Protein AF-A0A132C0J2-F1 (afdb_monomer)

Foldseek 3Di:
DVVVVVCCVVPVDDDPVDPPPDDPDAAAADALCVLVVDDDPVQQAWDFDDQVRCCVQVVDSAFKFWDQDPPTGGQKGHNQAFWIWTQGSRHIHIWGDPGGQLQWDWTDTPQWIKGWHADDPQRQQIKIWTWGPDPDTDIDIGTTGMHGHD

Structure (mmCIF, N/CA/C/O backbone):
data_AF-A0A132C0J2-F1
#
_entry.id   AF-A0A132C0J2-F1
#
loop_
_atom_site.group_PDB
_atom_site.id
_atom_site.type_symbol
_atom_site.label_atom_id
_atom_site.label_alt_id
_atom_site.label_comp_id
_atom_site.label_asym_id
_atom_site.label_entity_id
_atom_site.label_seq_id
_atom_site.pdbx_PDB_ins_code
_atom_site.Cartn_x
_atom_site.Cartn_y
_atom_site.Cartn_z
_atom_site.occupancy
_atom_site.B_iso_or_equiv
_atom_site.auth_seq_id
_atom_site.auth_comp_id
_atom_site.auth_asym_id
_atom_site.auth_atom_id
_atom_site.pdbx_PDB_model_num
ATOM 1 N N . MET A 1 1 ? 5.023 -4.773 43.716 1.00 60.34 1 MET A N 1
ATOM 2 C CA . MET A 1 1 ? 4.990 -5.467 42.410 1.00 60.34 1 MET A CA 1
ATOM 3 C C . MET A 1 1 ? 4.565 -6.935 42.493 1.00 60.34 1 MET A C 1
ATOM 5 O O . MET A 1 1 ? 4.217 -7.468 41.458 1.00 60.34 1 MET A O 1
ATOM 9 N N . ARG A 1 2 ? 4.527 -7.576 43.678 1.00 73.56 2 ARG A N 1
ATOM 10 C CA . ARG A 1 2 ? 4.137 -8.995 43.835 1.00 73.56 2 ARG A CA 1
ATOM 11 C C . ARG A 1 2 ? 2.794 -9.341 43.169 1.00 73.56 2 ARG A C 1
ATOM 13 O O . ARG A 1 2 ? 2.769 -10.175 42.287 1.00 73.56 2 ARG A O 1
ATOM 20 N N . PHE A 1 3 ? 1.741 -8.591 43.489 1.00 82.38 3 PHE A N 1
ATOM 21 C CA . PHE A 1 3 ? 0.396 -8.807 42.939 1.00 82.38 3 PHE A CA 1
ATOM 22 C C . PHE A 1 3 ? 0.289 -8.682 41.415 1.00 82.38 3 PHE A C 1
ATOM 24 O O . PHE A 1 3 ? -0.590 -9.282 40.821 1.00 82.38 3 PHE A O 1
ATOM 31 N N . LEU A 1 4 ? 1.164 -7.893 40.788 1.00 80.19 4 LEU A N 1
ATOM 32 C CA . LEU A 1 4 ? 1.130 -7.671 39.342 1.00 80.19 4 LEU A CA 1
ATOM 33 C C . LEU A 1 4 ? 1.864 -8.790 38.590 1.00 80.19 4 LEU A C 1
ATOM 35 O O . LEU A 1 4 ? 1.498 -9.119 37.474 1.00 80.19 4 LEU A O 1
ATOM 39 N N . ILE A 1 5 ? 2.879 -9.390 39.220 1.00 83.19 5 ILE A N 1
ATOM 40 C CA . ILE A 1 5 ? 3.559 -10.578 38.692 1.00 83.19 5 ILE A CA 1
ATOM 41 C C . ILE A 1 5 ? 2.642 -11.798 38.823 1.00 83.19 5 ILE A C 1
ATOM 43 O O . ILE A 1 5 ? 2.477 -12.518 37.847 1.00 83.19 5 ILE A O 1
ATOM 47 N N . ASP A 1 6 ? 1.986 -11.966 39.977 1.00 87.94 6 ASP A N 1
ATOM 48 C CA . ASP A 1 6 ? 1.043 -13.071 40.200 1.00 87.94 6 ASP A CA 1
ATOM 49 C C . ASP A 1 6 ? -0.142 -13.020 39.204 1.00 87.94 6 ASP A C 1
ATOM 51 O O . ASP A 1 6 ? -0.620 -14.058 38.757 1.00 87.94 6 ASP A O 1
ATOM 55 N N . ASP A 1 7 ? -0.600 -11.822 38.818 1.00 81.31 7 ASP A N 1
ATOM 56 C CA . ASP A 1 7 ? -1.671 -11.646 37.825 1.00 81.31 7 ASP A CA 1
ATOM 57 C C . ASP A 1 7 ? -1.215 -11.942 36.385 1.00 81.31 7 ASP A C 1
ATOM 59 O O . ASP A 1 7 ? -1.963 -12.541 35.621 1.00 81.31 7 ASP A O 1
ATOM 63 N N . ILE A 1 8 ? 0.026 -11.602 36.016 1.00 79.69 8 ILE A N 1
ATOM 64 C CA . ILE A 1 8 ? 0.593 -11.953 34.701 1.00 79.69 8 ILE A CA 1
ATOM 65 C C . ILE A 1 8 ? 0.829 -13.464 34.591 1.00 79.69 8 ILE A C 1
ATOM 67 O O . ILE A 1 8 ? 0.553 -14.045 33.548 1.00 79.69 8 ILE A O 1
ATOM 71 N N . GLU A 1 9 ? 1.302 -14.119 35.652 1.00 84.19 9 GLU A N 1
ATOM 72 C CA . GLU A 1 9 ? 1.467 -15.579 35.662 1.00 84.19 9 GLU A CA 1
ATOM 73 C C . GLU A 1 9 ? 0.118 -16.311 35.595 1.00 84.19 9 GLU A C 1
ATOM 75 O O . GLU A 1 9 ? 0.024 -17.376 34.989 1.00 84.19 9 GLU A O 1
ATOM 80 N N . ALA A 1 10 ? -0.932 -15.748 36.201 1.00 82.94 10 ALA A N 1
ATOM 81 C CA . ALA A 1 10 ? -2.263 -16.350 36.202 1.00 82.94 10 ALA A CA 1
ATOM 82 C C . ALA A 1 10 ? -3.075 -16.054 34.929 1.00 82.94 10 ALA A C 1
ATOM 84 O O . ALA A 1 10 ? -3.817 -16.919 34.470 1.00 82.94 10 ALA A O 1
ATOM 85 N N . ASN A 1 11 ? -2.966 -14.836 34.388 1.00 79.56 11 ASN A N 1
ATOM 86 C CA . ASN A 1 11 ? -3.874 -14.297 33.368 1.00 79.56 11 ASN A CA 1
ATOM 87 C C . ASN A 1 11 ? -3.157 -13.609 32.189 1.00 79.56 11 ASN A C 1
ATOM 89 O O . ASN A 1 11 ? -3.816 -13.144 31.263 1.00 79.56 11 ASN A O 1
ATOM 93 N N . GLY A 1 12 ? -1.829 -13.475 32.228 1.00 73.00 12 GLY A N 1
ATOM 94 C CA . GLY A 1 12 ? -1.047 -12.709 31.251 1.00 73.00 12 GLY A CA 1
ATOM 95 C C . GLY A 1 12 ? -0.555 -13.509 30.046 1.00 73.00 12 GLY A C 1
ATOM 96 O O . GLY A 1 12 ? -0.054 -12.910 29.093 1.00 73.00 12 GLY A O 1
ATOM 97 N N . GLU A 1 13 ? -0.695 -14.835 30.057 1.00 71.25 13 GLU A N 1
ATOM 98 C CA . GLU A 1 13 ? -0.413 -15.667 28.888 1.00 71.25 13 GLU A CA 1
ATOM 99 C C . GLU A 1 13 ? -1.665 -15.775 28.013 1.00 71.25 13 GLU A C 1
ATOM 101 O O . GLU A 1 13 ? -2.647 -16.428 28.365 1.00 71.25 13 GLU A O 1
ATOM 106 N N . ALA A 1 14 ? -1.632 -15.121 26.852 1.00 69.56 14 ALA A N 1
ATOM 107 C CA . ALA A 1 14 ? -2.623 -15.339 25.811 1.00 69.56 14 ALA A CA 1
ATOM 108 C C . ALA A 1 14 ? -2.461 -16.769 25.267 1.00 69.56 14 ALA A C 1
ATOM 110 O O . ALA A 1 14 ? -1.421 -17.107 24.695 1.00 69.56 14 ALA A O 1
ATOM 111 N N . GLY A 1 15 ? -3.474 -17.613 25.475 1.00 67.56 15 GLY A N 1
ATOM 112 C CA . GLY A 1 15 ? -3.520 -18.963 24.918 1.00 67.56 15 GLY A CA 1
ATOM 113 C C . GLY A 1 15 ? -3.621 -18.961 23.384 1.00 67.56 15 GLY A C 1
ATOM 114 O O . GLY A 1 15 ? -3.899 -17.924 22.779 1.00 67.56 15 GLY A O 1
ATOM 115 N N . PRO A 1 16 ? -3.411 -20.111 22.718 1.00 59.59 16 PRO A N 1
ATOM 116 C CA . PRO A 1 16 ? -3.534 -20.238 21.260 1.00 59.59 16 PRO A CA 1
ATOM 117 C C . PRO A 1 16 ? -4.923 -19.850 20.713 1.00 59.59 16 PRO A C 1
ATOM 119 O O . PRO A 1 16 ? -5.063 -19.608 19.519 1.00 59.59 16 PRO A O 1
ATOM 122 N N . GLU A 1 17 ? -5.941 -19.780 21.572 1.00 61.88 17 GLU A N 1
ATOM 123 C CA . GLU A 1 17 ? -7.295 -19.300 21.284 1.00 61.88 17 GLU A CA 1
ATOM 124 C C . GLU A 1 17 ? -7.451 -17.770 21.277 1.00 61.88 17 GLU A C 1
ATOM 126 O O . GLU A 1 17 ? -8.528 -17.274 20.951 1.00 61.88 17 GLU A O 1
ATOM 131 N N . TRP A 1 18 ? -6.401 -17.021 21.621 1.00 55.38 18 TRP A N 1
ATOM 132 C CA . TRP A 1 18 ? -6.356 -15.561 21.553 1.00 55.38 18 TRP A CA 1
ATOM 133 C C . TRP A 1 18 ? -5.491 -15.121 20.367 1.00 55.38 18 TRP A C 1
ATOM 135 O O . TRP A 1 18 ? -4.348 -14.695 20.568 1.00 55.38 18 TRP A O 1
ATOM 145 N N . PRO A 1 19 ? -5.989 -15.212 19.116 1.00 56.00 19 PRO A N 1
ATOM 146 C CA . PRO A 1 19 ? -5.266 -14.673 17.979 1.00 56.00 19 PRO A CA 1
ATOM 147 C C . PRO A 1 19 ? -5.156 -13.162 18.183 1.00 56.00 19 PRO A C 1
ATOM 149 O O . PRO A 1 19 ? -6.136 -12.420 18.118 1.00 56.00 19 PRO A O 1
ATOM 152 N N . LEU A 1 20 ? -3.953 -12.690 18.496 1.00 54.25 20 LEU A N 1
ATOM 153 C CA . LEU A 1 20 ? -3.684 -11.265 18.589 1.00 54.25 20 LEU A CA 1
ATOM 154 C C . LEU A 1 20 ? -3.856 -10.649 17.194 1.00 54.25 20 LEU A C 1
ATOM 156 O O . LEU A 1 20 ? -2.947 -10.697 16.373 1.00 54.25 20 LEU A O 1
ATOM 160 N N . GLY A 1 21 ? -5.022 -10.054 16.943 1.00 54.84 21 GLY A N 1
ATOM 161 C CA . GLY A 1 21 ? -5.244 -9.125 15.834 1.00 54.84 21 GLY A CA 1
ATOM 162 C C . GLY A 1 21 ? -5.402 -9.727 14.435 1.00 54.84 21 GLY A C 1
ATOM 163 O O . GLY A 1 21 ? -5.422 -8.956 13.480 1.00 54.84 21 GLY A O 1
ATOM 164 N N . GLU A 1 22 ? -5.537 -11.046 14.287 1.00 55.69 22 GLU A N 1
ATOM 165 C CA . GLU A 1 22 ? -5.928 -11.645 13.005 1.00 55.69 22 GLU A CA 1
ATOM 166 C C . GLU A 1 22 ? -7.461 -11.717 12.954 1.00 55.69 22 GLU A C 1
ATOM 168 O O . GLU A 1 22 ? -8.085 -12.345 13.810 1.00 55.69 22 GLU A O 1
ATOM 173 N N . ALA A 1 23 ? -8.080 -11.025 11.996 1.00 62.44 23 ALA A N 1
ATOM 174 C CA . ALA A 1 23 ? -9.522 -11.115 11.794 1.00 62.44 23 ALA A CA 1
ATOM 175 C C . ALA A 1 23 ? -9.890 -12.525 11.305 1.00 62.44 23 ALA A C 1
ATOM 177 O O . ALA A 1 23 ? -9.237 -13.067 10.411 1.00 62.44 23 ALA A O 1
ATOM 178 N N . ASP A 1 24 ? -10.935 -13.116 11.888 1.00 59.84 24 ASP A N 1
ATOM 179 C CA . ASP A 1 24 ? -11.445 -14.413 11.448 1.00 59.84 24 ASP A CA 1
ATOM 180 C C . ASP A 1 24 ? -12.065 -14.292 10.050 1.00 59.84 24 ASP A C 1
ATOM 182 O O . ASP A 1 24 ? -13.040 -13.571 9.841 1.00 59.84 24 ASP A O 1
ATOM 186 N N . GLY A 1 25 ? -11.516 -15.050 9.099 1.00 70.88 25 GLY A N 1
ATOM 187 C CA . GLY A 1 25 ? -12.038 -15.160 7.738 1.00 70.88 25 GLY A CA 1
ATOM 188 C C . GLY A 1 25 ? -11.290 -14.328 6.686 1.00 70.88 25 GLY A C 1
ATOM 189 O O . GLY A 1 25 ? -10.359 -13.583 6.990 1.00 70.88 25 GLY A O 1
ATOM 190 N N . PRO A 1 26 ? -11.633 -14.511 5.400 1.00 79.50 26 PRO A N 1
ATOM 191 C CA . PRO A 1 26 ? -11.020 -13.756 4.315 1.00 79.50 26 PRO A CA 1
ATOM 192 C C . PRO A 1 26 ? -11.485 -12.296 4.351 1.00 79.50 26 PRO A C 1
ATOM 194 O O . PRO A 1 26 ? -12.676 -12.041 4.495 1.00 79.50 26 PRO A O 1
ATOM 197 N N . ALA A 1 27 ? -10.569 -11.350 4.124 1.00 86.19 27 ALA A N 1
ATOM 198 C CA . ALA A 1 27 ? -10.906 -9.931 3.988 1.00 86.19 27 ALA A CA 1
ATOM 199 C C . ALA A 1 27 ? -12.019 -9.720 2.945 1.00 86.19 27 ALA A C 1
ATOM 201 O O . ALA A 1 27 ? -11.977 -10.346 1.884 1.00 86.19 27 ALA A O 1
ATOM 202 N N . GLU A 1 28 ? -12.999 -8.861 3.194 1.00 90.44 28 GLU A N 1
ATOM 203 C CA . GLU A 1 28 ? -14.047 -8.556 2.211 1.00 90.44 28 GLU A CA 1
ATOM 204 C C . GLU A 1 28 ? -13.664 -7.362 1.330 1.00 90.44 28 GLU A C 1
ATOM 206 O O . GLU A 1 28 ? -12.764 -6.598 1.667 1.00 90.44 28 GLU A O 1
ATOM 211 N N . MET A 1 29 ? -14.299 -7.232 0.162 1.00 94.00 29 MET A N 1
ATOM 212 C CA . MET A 1 29 ? -14.124 -6.062 -0.703 1.00 94.00 29 MET A CA 1
ATOM 213 C C . MET A 1 29 ? -15.047 -4.947 -0.226 1.00 94.00 29 MET A C 1
ATOM 215 O O . MET A 1 29 ? -16.264 -5.122 -0.242 1.00 94.00 29 MET A O 1
ATOM 219 N N . GLU A 1 30 ? -14.488 -3.793 0.120 1.00 92.56 30 GLU A N 1
ATOM 220 C CA . GLU A 1 30 ? -15.251 -2.645 0.610 1.00 92.56 30 GLU A CA 1
ATOM 221 C C . GLU A 1 30 ? -14.730 -1.326 0.028 1.00 92.56 30 GLU A C 1
ATOM 223 O O . GLU A 1 30 ? -13.620 -1.230 -0.504 1.00 92.56 30 GLU A O 1
ATOM 228 N N . GLY A 1 31 ? -15.556 -0.282 0.123 1.00 91.69 31 GLY A N 1
ATOM 229 C CA . GLY A 1 31 ? -15.101 1.085 -0.116 1.00 91.69 31 GLY A CA 1
ATOM 230 C C . GLY A 1 31 ? -14.186 1.555 1.013 1.00 91.69 31 GLY A C 1
ATOM 231 O O . GLY A 1 31 ? -14.313 1.104 2.151 1.00 91.69 31 GLY A O 1
ATOM 232 N N . LEU A 1 32 ? -13.290 2.500 0.718 1.00 90.25 32 LEU A N 1
ATOM 233 C CA . LEU A 1 32 ? -12.343 3.014 1.709 1.00 90.25 32 LEU A CA 1
ATOM 234 C C . LEU A 1 32 ? -13.050 3.576 2.948 1.00 90.25 32 LEU A C 1
ATOM 236 O O . LEU A 1 32 ? -12.610 3.317 4.060 1.00 90.25 32 LEU A O 1
ATOM 240 N N . GLN A 1 33 ? -14.148 4.310 2.767 1.00 90.25 33 GLN A N 1
ATOM 241 C CA . GLN A 1 33 ? -14.935 4.888 3.856 1.00 90.25 33 GLN A CA 1
ATOM 242 C C . GLN A 1 33 ? -15.520 3.833 4.781 1.00 90.25 33 GLN A C 1
ATOM 244 O O . GLN A 1 33 ? -15.473 4.010 5.994 1.00 90.25 33 GLN A O 1
ATOM 249 N N .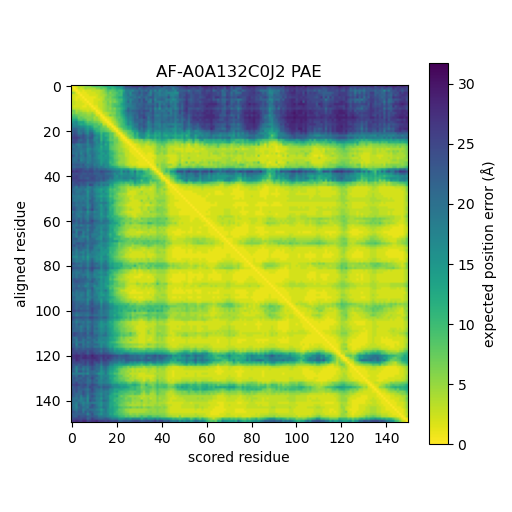 GLU A 1 34 ? -16.052 2.750 4.218 1.00 87.94 34 GLU A N 1
ATOM 250 C CA . GLU A 1 34 ? -16.614 1.655 5.007 1.00 87.94 34 GLU A CA 1
ATOM 251 C C . GLU A 1 34 ? -15.504 0.967 5.808 1.00 87.94 34 GLU A C 1
ATOM 253 O O . GLU A 1 34 ? -15.602 0.841 7.030 1.00 87.94 34 GLU A O 1
ATOM 258 N N . ALA A 1 35 ? -14.370 0.699 5.152 1.00 85.94 35 ALA A N 1
ATOM 259 C CA . ALA A 1 35 ? -13.185 0.130 5.784 1.00 85.94 35 ALA A CA 1
ATOM 260 C C . ALA A 1 35 ? -12.629 1.002 6.932 1.00 85.94 35 ALA A C 1
ATOM 262 O O . ALA A 1 35 ? -11.921 0.509 7.811 1.00 85.94 35 ALA A O 1
ATOM 263 N N . ILE A 1 36 ? -12.921 2.308 6.964 1.00 85.69 36 ILE A N 1
ATOM 264 C CA . ILE A 1 36 ? -12.483 3.223 8.032 1.00 85.69 36 ILE A CA 1
ATOM 265 C C . ILE A 1 36 ? -13.615 3.709 8.947 1.00 85.69 36 ILE A C 1
ATOM 267 O O . ILE A 1 36 ? -13.366 4.568 9.793 1.00 85.69 36 ILE A O 1
ATOM 271 N N . ALA A 1 37 ? -14.833 3.175 8.830 1.00 83.56 37 ALA A N 1
ATOM 272 C CA . ALA A 1 37 ? -15.987 3.639 9.607 1.00 83.56 37 ALA A CA 1
ATOM 273 C C . ALA A 1 37 ? -15.991 3.143 11.067 1.00 83.56 37 ALA A C 1
ATOM 275 O O . ALA A 1 37 ? -16.538 3.796 11.955 1.00 83.56 37 ALA A O 1
ATOM 276 N N . THR A 1 38 ? -15.379 1.989 11.334 1.00 69.00 38 THR A N 1
ATOM 277 C CA . THR A 1 38 ? -15.350 1.318 12.648 1.00 69.00 38 THR A CA 1
ATOM 278 C C . THR A 1 38 ? -13.981 1.146 13.345 1.00 69.00 38 THR A C 1
ATOM 280 O O . THR A 1 38 ? -13.990 0.791 14.529 1.00 69.00 38 THR A O 1
ATOM 283 N N . PRO A 1 39 ? -12.798 1.385 12.738 1.00 60.03 39 PRO A N 1
ATOM 284 C CA . PRO A 1 39 ? -11.529 1.110 13.396 1.00 60.03 39 PRO A CA 1
ATOM 285 C C . PRO A 1 39 ? -11.172 2.160 14.458 1.00 60.03 39 PRO A C 1
ATOM 287 O O . PRO A 1 39 ? -11.213 3.372 14.245 1.00 60.03 39 PRO A O 1
ATOM 290 N N . VAL A 1 40 ? -10.681 1.672 15.600 1.00 61.44 40 VAL A N 1
ATOM 291 C CA . VAL A 1 40 ? -9.785 2.442 16.475 1.00 61.44 40 VAL A CA 1
ATOM 292 C C . VAL A 1 40 ? -8.617 2.926 15.610 1.00 61.44 40 VAL A C 1
ATOM 294 O O . VAL A 1 40 ? -8.008 2.109 14.925 1.00 61.44 40 VAL A O 1
ATOM 297 N N . ILE A 1 41 ? -8.280 4.222 15.645 1.00 60.16 41 ILE A N 1
ATOM 298 C CA . ILE A 1 41 ? -7.316 4.899 14.740 1.00 60.16 41 ILE A CA 1
ATOM 299 C C . ILE A 1 41 ? -6.014 4.102 14.484 1.00 60.16 41 ILE A C 1
ATOM 301 O O . ILE A 1 41 ? -5.439 4.167 13.398 1.00 60.16 41 ILE A O 1
ATOM 305 N N . ALA A 1 42 ? -5.562 3.293 15.449 1.00 56.28 42 ALA A N 1
ATOM 306 C CA . ALA A 1 42 ? -4.409 2.400 15.314 1.00 56.28 42 ALA A CA 1
ATOM 307 C C . ALA A 1 42 ? -4.501 1.363 14.161 1.00 56.28 42 ALA A C 1
ATOM 309 O O . ALA A 1 42 ? -3.449 0.920 13.681 1.00 56.28 42 ALA A O 1
ATOM 310 N N . GLY A 1 43 ? -5.714 0.995 13.725 1.00 63.47 43 GLY A N 1
ATOM 311 C CA . GLY A 1 43 ? -6.010 -0.011 12.693 1.00 63.47 43 GLY A CA 1
ATOM 312 C C . GLY A 1 43 ? -6.152 0.519 11.260 1.00 63.47 43 GLY A C 1
ATOM 313 O O . GLY A 1 43 ? -6.208 -0.276 10.332 1.00 63.47 43 GLY A O 1
ATOM 314 N N . ILE A 1 44 ? -6.132 1.840 11.053 1.00 78.75 44 ILE A N 1
ATOM 315 C CA . ILE A 1 44 ? -6.387 2.484 9.744 1.00 78.75 44 ILE A CA 1
ATOM 316 C C . ILE A 1 44 ? -5.215 2.311 8.749 1.00 78.75 44 ILE A C 1
ATOM 318 O O . ILE A 1 44 ? -5.261 2.740 7.600 1.00 78.75 44 ILE A O 1
ATOM 322 N N . ARG A 1 45 ? -4.117 1.677 9.169 1.00 84.94 45 ARG A N 1
ATOM 323 C CA . ARG A 1 45 ? -2.929 1.521 8.324 1.00 84.94 45 ARG A CA 1
ATOM 324 C C . ARG A 1 45 ? -3.086 0.364 7.333 1.00 84.94 45 ARG A C 1
ATOM 326 O O . ARG A 1 45 ? -3.696 -0.644 7.685 1.00 84.94 45 ARG A O 1
ATOM 333 N N . PRO A 1 46 ? -2.444 0.459 6.155 1.00 91.69 46 PRO A N 1
ATOM 334 C CA . PRO A 1 46 ? -2.357 -0.653 5.223 1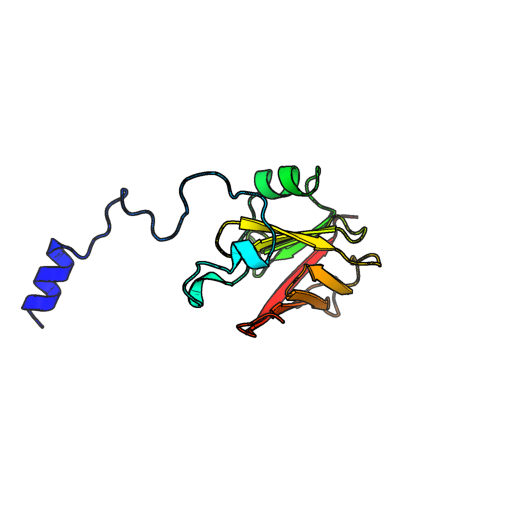.00 91.69 46 PRO A CA 1
ATOM 335 C C . PRO A 1 46 ? -1.708 -1.876 5.875 1.00 91.69 46 PRO A C 1
ATOM 337 O O . PRO A 1 46 ? -0.602 -1.798 6.423 1.00 91.69 46 PRO A O 1
ATOM 340 N N . ALA A 1 47 ? -2.420 -2.995 5.825 1.00 92.81 47 ALA A N 1
ATOM 341 C CA . ALA A 1 47 ? -1.997 -4.287 6.333 1.00 92.81 47 ALA A CA 1
ATOM 342 C C . ALA A 1 47 ? -1.387 -5.145 5.209 1.00 92.81 47 ALA A C 1
ATOM 344 O O . ALA A 1 47 ? -1.684 -4.918 4.033 1.00 92.81 47 ALA A O 1
ATOM 345 N N . PRO A 1 48 ? -0.554 -6.145 5.549 1.00 95.00 48 PRO A N 1
ATOM 346 C CA . PRO A 1 48 ? 0.016 -7.040 4.550 1.00 95.00 48 PRO A CA 1
ATOM 347 C C . PRO A 1 48 ? -1.058 -7.869 3.827 1.00 95.00 48 PRO A C 1
ATOM 349 O O . PRO A 1 48 ? -1.993 -8.373 4.454 1.00 95.00 48 PRO A O 1
ATOM 352 N N . LEU A 1 49 ? -0.918 -8.000 2.509 1.00 95.62 49 LEU A N 1
ATOM 353 C CA . LEU A 1 49 ? -1.823 -8.713 1.608 1.00 95.62 49 LEU A CA 1
ATOM 354 C C . LEU A 1 49 ? -1.366 -10.154 1.374 1.00 95.62 49 LEU A C 1
ATOM 356 O O . LEU A 1 49 ? -0.205 -10.404 1.050 1.00 95.62 49 LEU A O 1
ATOM 360 N N . LYS A 1 50 ? -2.312 -11.091 1.428 1.00 94.94 50 LYS A N 1
ATOM 361 C CA . LYS A 1 50 ? -2.109 -12.489 1.028 1.00 94.94 50 LYS A CA 1
ATOM 362 C C . LYS A 1 50 ? -2.241 -12.637 -0.490 1.00 94.94 50 LYS A C 1
ATOM 364 O O . LYS A 1 50 ? -2.986 -11.900 -1.134 1.00 94.94 50 LYS A O 1
ATOM 369 N N . ALA A 1 51 ? -1.569 -13.630 -1.074 1.00 93.94 51 ALA A N 1
ATOM 370 C CA . ALA A 1 51 ? -1.613 -13.884 -2.521 1.00 93.94 51 ALA A CA 1
ATOM 371 C C . ALA A 1 51 ? -3.050 -14.062 -3.047 1.00 93.94 51 ALA A C 1
ATOM 373 O O . ALA A 1 51 ? -3.454 -13.405 -3.999 1.00 93.94 51 ALA A O 1
ATOM 374 N N . GLU A 1 52 ? -3.854 -14.869 -2.360 1.00 94.75 52 GLU A N 1
ATOM 375 C CA . GLU A 1 52 ? -5.268 -15.097 -2.677 1.00 94.75 52 GLU A CA 1
ATOM 376 C C . GLU A 1 52 ? -6.149 -13.838 -2.589 1.00 94.75 52 GLU A C 1
ATOM 378 O O . GLU A 1 52 ? -7.095 -13.689 -3.365 1.00 94.75 52 GLU A O 1
ATOM 383 N N . GLU A 1 53 ? -5.827 -12.898 -1.694 1.00 96.38 53 GLU A N 1
ATOM 384 C CA . GLU A 1 53 ? -6.512 -11.603 -1.611 1.00 96.38 53 GLU A CA 1
ATOM 385 C C . GLU A 1 53 ? -6.236 -10.763 -2.863 1.00 96.38 53 GLU A C 1
ATOM 387 O O . GLU A 1 53 ? -7.160 -10.182 -3.433 1.00 96.38 53 GLU A O 1
ATOM 392 N N . ILE A 1 54 ? -4.983 -10.762 -3.320 1.00 96.31 54 ILE A N 1
ATOM 393 C CA . ILE A 1 54 ? -4.534 -10.034 -4.510 1.00 96.31 54 ILE A CA 1
ATOM 394 C C . ILE A 1 54 ? -5.196 -10.607 -5.763 1.00 96.31 54 ILE A C 1
ATOM 396 O O . ILE A 1 54 ? -5.819 -9.858 -6.516 1.00 96.31 54 ILE A O 1
ATOM 400 N N . THR A 1 55 ? -5.135 -11.929 -5.954 1.00 94.88 55 THR A N 1
ATOM 401 C CA . THR A 1 55 ? -5.749 -12.597 -7.109 1.00 94.88 55 THR A CA 1
ATOM 402 C C . THR A 1 55 ? -7.252 -12.356 -7.160 1.00 94.88 55 THR A C 1
ATOM 404 O O . THR A 1 55 ? -7.804 -12.117 -8.231 1.00 94.88 55 THR A O 1
ATOM 407 N N . ARG A 1 56 ? -7.932 -12.368 -6.009 1.00 94.38 56 ARG A N 1
ATOM 408 C CA . ARG A 1 56 ? -9.366 -12.077 -5.935 1.00 94.38 56 ARG A CA 1
ATOM 409 C C . ARG A 1 56 ? -9.695 -10.624 -6.286 1.00 94.38 56 ARG A C 1
ATOM 411 O O . ARG A 1 56 ? -10.702 -10.399 -6.948 1.00 94.38 56 ARG A O 1
ATOM 418 N N . ALA A 1 57 ? -8.884 -9.661 -5.848 1.00 94.94 57 ALA A N 1
ATOM 419 C CA . ALA A 1 57 ? -9.148 -8.239 -6.076 1.00 94.94 57 ALA A CA 1
ATOM 420 C C . ALA A 1 57 ? -8.784 -7.776 -7.496 1.00 94.94 57 ALA A C 1
ATOM 422 O O . ALA A 1 57 ? -9.542 -7.029 -8.110 1.00 94.94 57 ALA A O 1
ATOM 423 N N . LEU A 1 58 ? -7.642 -8.228 -8.025 1.00 94.44 58 LEU A N 1
ATOM 424 C CA . LEU A 1 58 ? -7.109 -7.790 -9.322 1.00 94.44 58 LEU A CA 1
ATOM 425 C C . LEU A 1 58 ? -7.368 -8.786 -10.463 1.00 94.44 58 LEU A C 1
ATOM 427 O O . LEU A 1 58 ? -7.061 -8.493 -11.616 1.00 94.44 58 LEU A O 1
ATOM 431 N N . GLY A 1 59 ? -7.863 -9.990 -10.167 1.00 93.88 59 GLY A N 1
ATOM 432 C CA . GLY A 1 59 ? -7.990 -11.076 -11.149 1.00 93.88 59 GLY A CA 1
ATOM 433 C C . GLY A 1 59 ? -6.648 -11.663 -11.614 1.00 93.88 59 GLY A C 1
ATOM 434 O O . GLY A 1 59 ? -6.615 -12.452 -12.556 1.00 93.88 59 GLY A O 1
ATOM 435 N N . SER A 1 60 ? -5.540 -11.267 -10.985 1.00 92.75 60 SER A N 1
ATOM 436 C CA . SER A 1 60 ? -4.169 -11.694 -11.280 1.00 92.75 60 SER A CA 1
ATOM 437 C C . SER A 1 60 ? -3.285 -11.510 -10.046 1.00 92.75 60 SER A C 1
ATOM 439 O O . SER A 1 60 ? -3.704 -10.890 -9.071 1.00 92.75 60 SER A O 1
ATOM 441 N N . ASP A 1 61 ? -2.039 -11.974 -10.093 1.00 92.12 61 ASP A N 1
ATOM 442 C CA . ASP A 1 61 ? -1.103 -11.808 -8.973 1.00 92.12 61 ASP A CA 1
ATOM 443 C C . ASP A 1 61 ? -0.566 -10.374 -8.821 1.00 92.12 61 ASP A C 1
ATOM 445 O O . ASP A 1 61 ? 0.224 -10.118 -7.910 1.00 92.12 61 ASP A O 1
ATOM 449 N N . GLY A 1 62 ? -0.988 -9.439 -9.680 1.00 93.62 62 GLY A N 1
ATOM 450 C CA . GLY A 1 62 ? -0.468 -8.075 -9.745 1.00 93.62 62 GLY A CA 1
ATOM 451 C C . GLY A 1 62 ? 0.893 -7.985 -10.443 1.00 93.62 62 GLY A C 1
ATOM 452 O O . GLY A 1 62 ? 1.684 -8.928 -10.445 1.00 93.62 62 GLY A O 1
ATOM 453 N N . GLN A 1 63 ? 1.167 -6.831 -11.046 1.00 94.06 63 GLN A N 1
ATOM 454 C CA . GLN A 1 63 ? 2.427 -6.532 -11.730 1.00 94.06 63 GLN A CA 1
ATOM 455 C C . GLN A 1 63 ? 3.440 -5.891 -10.786 1.00 94.06 63 GLN A C 1
ATOM 457 O O . GLN A 1 63 ? 4.595 -6.306 -10.752 1.00 94.06 63 GLN A O 1
ATOM 462 N N . CYS A 1 64 ? 3.010 -4.911 -9.989 1.00 94.75 64 CYS A N 1
ATOM 463 C CA . CYS A 1 64 ? 3.898 -4.159 -9.114 1.00 94.75 64 CYS A CA 1
ATOM 464 C C . CYS A 1 64 ? 3.487 -4.252 -7.650 1.00 94.75 64 CYS A C 1
ATOM 466 O O . CYS A 1 64 ? 2.302 -4.330 -7.325 1.00 94.75 64 CYS A O 1
ATOM 468 N N . ARG A 1 65 ? 4.472 -4.246 -6.753 1.00 95.50 65 ARG A N 1
ATOM 469 C CA . ARG A 1 65 ? 4.282 -4.473 -5.319 1.00 95.50 65 ARG A CA 1
ATOM 470 C C . ARG A 1 65 ? 5.093 -3.481 -4.504 1.00 95.50 65 ARG A C 1
ATOM 472 O O . ARG A 1 65 ? 6.276 -3.284 -4.774 1.00 95.50 65 ARG A O 1
ATOM 479 N N . PHE A 1 66 ? 4.472 -2.936 -3.462 1.00 96.50 66 PHE A N 1
ATOM 480 C CA . PHE A 1 66 ? 5.165 -2.196 -2.415 1.00 96.50 66 PHE A CA 1
ATOM 481 C C . PHE A 1 66 ? 5.302 -3.065 -1.162 1.00 96.50 66 PHE A C 1
ATOM 483 O O . PHE A 1 66 ? 4.294 -3.453 -0.561 1.00 96.50 66 PHE A O 1
ATOM 490 N N . ILE A 1 67 ? 6.538 -3.333 -0.738 1.00 95.62 67 ILE A N 1
ATOM 491 C CA . ILE A 1 67 ? 6.855 -4.067 0.497 1.00 95.62 67 ILE A CA 1
ATOM 492 C C . ILE A 1 67 ? 7.614 -3.160 1.466 1.00 95.62 67 ILE A C 1
ATOM 494 O O . ILE A 1 67 ? 8.456 -2.363 1.065 1.00 95.62 67 ILE A O 1
ATOM 498 N N . ARG A 1 68 ? 7.342 -3.283 2.767 1.00 93.25 68 ARG A N 1
ATOM 499 C CA . ARG A 1 68 ? 7.988 -2.444 3.798 1.00 93.25 68 ARG A CA 1
ATOM 500 C C . ARG A 1 68 ? 9.378 -2.936 4.206 1.00 93.25 68 ARG A C 1
ATOM 502 O O . ARG A 1 68 ? 10.134 -2.193 4.821 1.00 93.25 68 ARG A O 1
ATOM 509 N N . ALA A 1 69 ? 9.678 -4.201 3.935 1.00 88.94 69 ALA A N 1
ATOM 510 C CA . ALA A 1 69 ? 10.938 -4.844 4.268 1.00 88.94 69 ALA A CA 1
ATOM 511 C C . ALA A 1 69 ? 11.170 -6.043 3.345 1.00 88.94 69 ALA A C 1
ATOM 513 O O . ALA A 1 69 ? 10.226 -6.587 2.768 1.00 88.94 69 ALA A O 1
ATOM 514 N N . VAL A 1 70 ? 12.423 -6.481 3.248 1.00 86.25 70 VAL A N 1
ATOM 515 C CA . VAL A 1 70 ? 12.794 -7.701 2.523 1.00 86.25 70 VAL A CA 1
ATOM 516 C C . VAL A 1 70 ? 12.064 -8.906 3.129 1.00 86.25 70 VAL A C 1
ATOM 518 O O . VAL A 1 70 ? 12.022 -9.055 4.350 1.00 86.25 70 VAL A O 1
ATOM 521 N N . ASN A 1 71 ? 11.505 -9.770 2.277 1.00 85.69 71 ASN A N 1
ATOM 522 C CA . ASN A 1 71 ? 10.690 -10.938 2.652 1.00 85.69 71 ASN A CA 1
ATOM 523 C C . ASN A 1 71 ? 9.385 -10.617 3.411 1.00 85.69 71 ASN A C 1
ATOM 525 O O . ASN A 1 71 ? 8.829 -11.505 4.053 1.00 85.69 71 ASN A O 1
ATOM 529 N N . ALA A 1 72 ? 8.898 -9.373 3.362 1.00 89.06 72 ALA A N 1
ATOM 530 C CA . ALA A 1 72 ? 7.575 -9.024 3.873 1.00 89.06 72 ALA A CA 1
ATOM 531 C C . ALA A 1 72 ? 6.505 -9.144 2.781 1.00 89.06 72 ALA A C 1
ATOM 533 O O . ALA A 1 72 ? 6.767 -8.874 1.607 1.00 89.06 72 ALA A O 1
ATOM 534 N N . ASP A 1 73 ? 5.283 -9.469 3.193 1.00 95.31 73 ASP A N 1
ATOM 535 C CA . ASP A 1 73 ? 4.114 -9.391 2.322 1.00 95.31 73 ASP A CA 1
ATOM 536 C C . ASP A 1 73 ? 3.822 -7.929 1.920 1.00 95.31 73 ASP A C 1
ATOM 538 O O . ASP A 1 73 ? 4.070 -6.995 2.700 1.00 95.31 73 ASP A O 1
ATOM 542 N N . PRO A 1 74 ? 3.310 -7.695 0.698 1.00 96.75 74 PRO A N 1
ATOM 543 C CA . PRO A 1 74 ? 3.079 -6.349 0.194 1.00 96.75 74 PRO A CA 1
ATOM 544 C C . PRO A 1 74 ? 1.900 -5.678 0.890 1.00 96.75 74 PRO A C 1
ATOM 546 O O . PRO A 1 74 ? 0.915 -6.324 1.228 1.00 96.75 74 PRO A O 1
ATOM 549 N N . ILE A 1 75 ? 1.976 -4.359 1.057 1.00 96.81 75 ILE A N 1
ATOM 550 C CA . ILE A 1 75 ? 0.879 -3.551 1.627 1.00 96.81 75 ILE A CA 1
ATOM 551 C C . ILE A 1 75 ? 0.082 -2.786 0.561 1.00 96.81 75 ILE A C 1
ATOM 553 O O . ILE A 1 75 ? -0.981 -2.242 0.851 1.00 96.81 75 ILE A O 1
ATOM 557 N N . LEU A 1 76 ? 0.602 -2.746 -0.667 1.00 97.31 76 LEU A N 1
ATOM 558 C CA . LEU A 1 76 ? -0.054 -2.228 -1.862 1.00 97.31 76 LEU A CA 1
ATOM 559 C C . LEU A 1 76 ? 0.420 -3.063 -3.053 1.00 97.31 76 LEU A C 1
ATOM 561 O O . LEU A 1 76 ? 1.624 -3.285 -3.218 1.00 97.31 76 LEU A O 1
ATOM 565 N N . VAL A 1 77 ? -0.516 -3.510 -3.883 1.00 97.50 77 VAL A N 1
ATOM 566 C CA . VAL A 1 77 ? -0.224 -4.219 -5.135 1.00 97.50 77 VAL A CA 1
ATOM 567 C C . VAL A 1 77 ? -1.015 -3.586 -6.261 1.00 97.50 77 VAL A C 1
ATOM 569 O O . VAL A 1 77 ? -2.172 -3.230 -6.063 1.00 97.50 77 VAL A O 1
ATOM 572 N N . THR A 1 78 ? -0.405 -3.442 -7.435 1.00 96.38 78 THR A N 1
ATOM 573 C CA . THR A 1 78 ? -1.049 -2.867 -8.618 1.00 96.38 78 THR A CA 1
ATOM 574 C C . THR A 1 78 ? -0.884 -3.762 -9.835 1.00 96.38 78 THR A C 1
ATOM 576 O O . THR A 1 78 ? 0.065 -4.540 -9.938 1.00 96.38 78 THR A O 1
ATOM 579 N N . ASP A 1 79 ? -1.800 -3.639 -10.788 1.00 94.19 79 ASP A N 1
ATOM 580 C CA . ASP A 1 79 ? -1.720 -4.278 -12.103 1.00 94.19 79 ASP A CA 1
ATOM 581 C C . ASP A 1 79 ? -0.807 -3.523 -13.090 1.00 94.19 79 ASP A C 1
ATOM 583 O O . ASP A 1 79 ? -0.704 -3.906 -14.252 1.00 94.19 79 ASP A O 1
ATOM 587 N N . GLY A 1 80 ? -0.156 -2.438 -12.651 1.00 87.75 80 GLY A N 1
ATOM 588 C CA . GLY A 1 80 ? 0.674 -1.554 -13.478 1.00 87.75 80 GLY A CA 1
ATOM 589 C C . GLY A 1 80 ? -0.107 -0.631 -14.427 1.00 87.75 80 GLY A C 1
ATOM 590 O O . GLY A 1 80 ? 0.409 0.422 -14.802 1.00 87.75 80 GLY A O 1
ATOM 591 N N . ALA A 1 81 ? -1.355 -0.970 -14.757 1.00 89.88 81 ALA A N 1
ATOM 592 C CA . ALA A 1 81 ? -2.244 -0.223 -15.648 1.00 89.88 81 ALA A CA 1
ATOM 593 C C . ALA A 1 81 ? -3.109 0.821 -14.921 1.00 89.88 81 ALA A C 1
ATOM 595 O O . ALA A 1 81 ? -3.863 1.544 -15.566 1.00 89.88 81 ALA A O 1
ATOM 596 N N . GLY A 1 82 ? -2.985 0.905 -13.596 1.00 90.19 82 GLY A N 1
ATOM 597 C CA . GLY A 1 82 ? -3.631 1.925 -12.775 1.00 90.19 82 GLY A CA 1
ATOM 598 C C . GLY A 1 82 ? -4.629 1.364 -11.769 1.00 90.19 82 GLY A C 1
ATOM 599 O O . GLY A 1 82 ? -5.151 2.143 -10.982 1.00 90.19 82 GLY A O 1
ATOM 600 N N . ASN A 1 83 ? -4.869 0.050 -11.718 1.00 95.81 83 ASN A N 1
ATOM 601 C CA . ASN A 1 83 ? -5.668 -0.55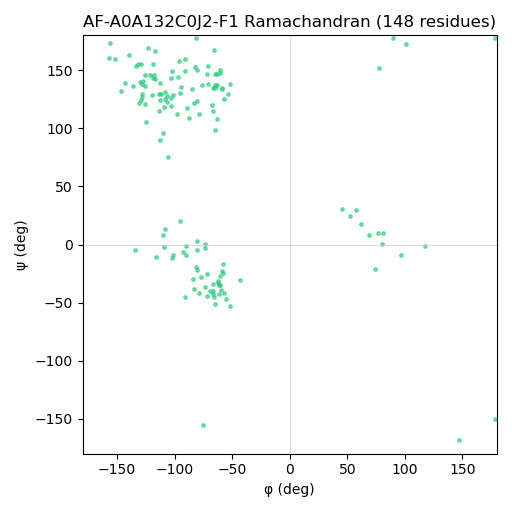4 -10.651 1.00 95.81 83 ASN A CA 1
ATOM 602 C C . ASN A 1 83 ? -4.752 -1.082 -9.552 1.00 95.81 83 ASN A C 1
ATOM 604 O O . ASN A 1 83 ? -3.795 -1.815 -9.810 1.00 95.81 83 ASN A O 1
ATOM 608 N N . GLY A 1 84 ? -5.054 -0.723 -8.311 1.00 97.00 84 GLY A N 1
ATOM 609 C CA . GLY A 1 84 ? -4.342 -1.175 -7.131 1.00 97.00 84 GLY A CA 1
ATOM 610 C C . GLY A 1 84 ? -5.280 -1.668 -6.048 1.00 97.00 84 GLY A C 1
ATOM 611 O O . GLY A 1 84 ? -6.434 -1.257 -5.971 1.00 97.00 84 GLY A O 1
ATOM 612 N N . VAL A 1 85 ? -4.759 -2.535 -5.191 1.00 98.00 85 VAL A N 1
ATOM 613 C CA . VAL A 1 85 ? -5.443 -3.035 -4.005 1.00 98.00 85 VAL A CA 1
ATOM 614 C C . VAL A 1 85 ? -4.552 -2.855 -2.783 1.00 98.00 85 VAL A C 1
ATOM 616 O O . VAL A 1 85 ? -3.346 -3.117 -2.825 1.00 98.00 85 VAL A O 1
ATOM 619 N N . ALA A 1 86 ? -5.163 -2.424 -1.686 1.00 97.25 86 ALA A N 1
ATOM 620 C CA . ALA A 1 86 ? -4.572 -2.409 -0.356 1.00 97.25 86 ALA A CA 1
ATOM 621 C C . ALA A 1 86 ? -5.575 -2.978 0.652 1.00 97.25 86 ALA A C 1
ATOM 623 O O . ALA A 1 86 ? -6.785 -2.890 0.443 1.00 97.25 86 ALA A O 1
ATOM 624 N N . LYS A 1 87 ? -5.080 -3.545 1.756 1.00 95.25 87 LYS A N 1
ATOM 625 C CA . LYS A 1 87 ? -5.935 -3.987 2.863 1.00 95.25 87 LYS A CA 1
ATOM 626 C C . LYS A 1 87 ? -5.949 -2.929 3.956 1.00 95.25 87 LYS A C 1
ATOM 628 O O . LYS A 1 87 ? -4.925 -2.715 4.597 1.00 95.25 87 LYS A O 1
ATOM 633 N N . ILE A 1 88 ? -7.083 -2.276 4.172 1.00 91.81 88 ILE A N 1
ATOM 634 C CA . ILE A 1 88 ? -7.266 -1.218 5.170 1.00 91.81 88 ILE A CA 1
ATOM 635 C C . ILE A 1 88 ? -8.223 -1.739 6.237 1.00 91.81 88 ILE A C 1
ATOM 637 O O . ILE A 1 88 ? -9.309 -2.199 5.907 1.00 91.81 88 ILE A O 1
ATOM 641 N N . SER A 1 89 ? -7.812 -1.719 7.507 1.00 86.56 89 SER A N 1
ATOM 642 C CA . SER A 1 89 ? -8.634 -2.183 8.642 1.00 86.56 89 SER A CA 1
ATOM 643 C C . SER A 1 89 ? -9.227 -3.597 8.501 1.00 86.56 89 SER A C 1
ATOM 645 O O . SER A 1 89 ? -10.231 -3.906 9.130 1.00 86.56 89 SER A O 1
ATOM 647 N N . GLY A 1 90 ? -8.609 -4.466 7.696 1.00 87.88 90 GLY A N 1
ATOM 648 C CA . GLY A 1 90 ? -9.104 -5.823 7.435 1.00 87.88 90 GLY A CA 1
ATOM 649 C C . GLY A 1 90 ? -9.925 -5.976 6.152 1.00 87.88 90 GLY A C 1
ATOM 650 O O . GLY A 1 90 ? -10.136 -7.109 5.731 1.00 87.88 90 GLY A O 1
ATOM 651 N N . SER A 1 91 ? -10.283 -4.883 5.480 1.00 92.19 91 SER A N 1
ATOM 652 C CA . SER A 1 91 ? -11.026 -4.898 4.216 1.00 92.19 91 SER A CA 1
ATOM 653 C C . SER A 1 91 ? -10.110 -4.617 3.026 1.00 92.19 91 SER A C 1
ATOM 655 O O . SER A 1 91 ? -9.179 -3.814 3.107 1.00 92.19 91 SER A O 1
ATOM 657 N N . LEU A 1 92 ? -10.362 -5.276 1.898 1.00 95.94 92 LEU A N 1
ATOM 658 C CA . LEU A 1 92 ? -9.707 -5.002 0.624 1.00 95.94 92 LEU A CA 1
ATOM 659 C C . LEU A 1 92 ? -10.359 -3.795 -0.038 1.00 95.94 92 LEU A C 1
ATOM 661 O O . LEU A 1 92 ? -11.558 -3.786 -0.310 1.00 95.94 92 LEU A O 1
ATOM 665 N N . VAL A 1 93 ? -9.537 -2.797 -0.334 1.00 96.56 93 VAL A N 1
ATOM 666 C CA . VAL A 1 93 ? -9.961 -1.545 -0.947 1.00 96.56 93 VAL A CA 1
ATOM 667 C C . VAL A 1 93 ? -9.241 -1.385 -2.277 1.00 96.56 93 VAL A C 1
ATOM 669 O O . VAL A 1 93 ? -8.010 -1.471 -2.346 1.00 96.56 93 VAL A O 1
ATOM 672 N N . ASN A 1 94 ? -10.018 -1.124 -3.326 1.00 97.31 94 ASN A N 1
ATOM 673 C CA . ASN A 1 94 ? -9.485 -0.801 -4.642 1.00 97.31 94 ASN A CA 1
ATOM 674 C C . ASN A 1 94 ? -9.171 0.691 -4.743 1.00 97.31 94 ASN A C 1
ATOM 676 O O . ASN A 1 94 ? -9.997 1.541 -4.416 1.00 97.31 94 ASN A O 1
ATOM 680 N N . PHE A 1 95 ? -7.991 0.988 -5.270 1.00 97.44 95 PHE A N 1
ATOM 681 C CA . PHE A 1 95 ? -7.550 2.325 -5.630 1.00 97.44 95 PHE A CA 1
ATOM 682 C C . PHE A 1 95 ? -7.273 2.362 -7.127 1.00 97.44 95 PHE A C 1
ATOM 684 O O . PHE A 1 95 ? -6.761 1.401 -7.699 1.00 97.44 95 PHE A O 1
ATOM 691 N N . THR A 1 96 ? -7.593 3.479 -7.766 1.00 97.38 96 THR A N 1
ATOM 692 C CA . THR A 1 96 ? -7.439 3.641 -9.214 1.00 97.38 96 THR A CA 1
ATOM 693 C C . THR A 1 96 ? -6.610 4.868 -9.547 1.00 97.38 96 THR A C 1
ATOM 695 O O . THR A 1 96 ? -6.700 5.887 -8.865 1.00 97.38 96 THR A O 1
ATOM 698 N N . SER A 1 97 ? -5.833 4.784 -10.616 1.00 95.62 97 SER A N 1
ATOM 699 C CA . SER A 1 97 ? -5.120 5.893 -11.234 1.00 95.62 97 SER A CA 1
ATOM 700 C C . SER A 1 97 ? -5.593 6.085 -12.671 1.00 95.62 97 SER A C 1
ATOM 702 O O . SER A 1 97 ? -6.098 5.155 -13.298 1.00 95.62 97 SER A O 1
ATOM 704 N N . GLN A 1 98 ? -5.438 7.302 -13.190 1.00 88.75 98 GLN A N 1
ATOM 705 C CA . GLN A 1 98 ? -5.704 7.597 -14.602 1.00 88.75 98 GLN A CA 1
ATOM 706 C C . GLN A 1 98 ? -4.533 7.182 -15.502 1.00 88.75 98 GLN A C 1
ATOM 708 O O . GLN A 1 98 ? -4.735 6.949 -16.692 1.00 88.75 98 GLN A O 1
ATOM 713 N N . ASP A 1 99 ? -3.336 7.067 -14.922 1.00 88.88 99 ASP A N 1
ATOM 714 C CA . ASP A 1 99 ? -2.090 6.751 -15.611 1.00 88.88 99 ASP A CA 1
ATOM 715 C C . ASP A 1 99 ? -1.507 5.416 -15.122 1.00 88.88 99 ASP A C 1
ATOM 717 O O . ASP A 1 99 ? -1.889 4.870 -14.082 1.00 88.88 99 ASP A O 1
ATOM 721 N N . THR A 1 100 ? -0.535 4.885 -15.864 1.00 88.25 100 THR A N 1
ATOM 722 C CA . THR A 1 100 ? 0.258 3.735 -15.415 1.00 88.25 100 THR A CA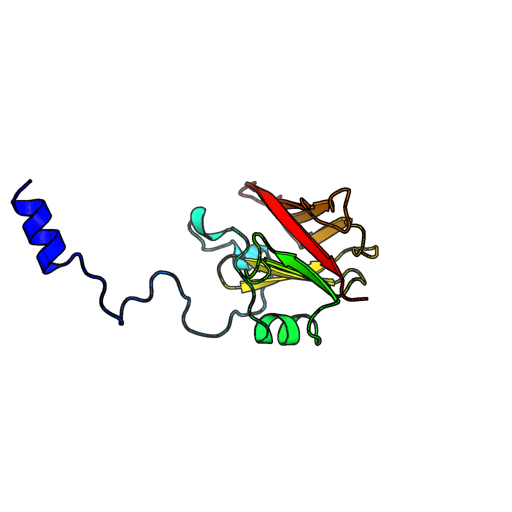 1
ATOM 723 C C . THR A 1 100 ? 1.092 4.110 -14.196 1.00 88.25 100 THR A C 1
ATOM 725 O O . THR A 1 100 ? 1.738 5.155 -14.192 1.00 88.25 100 THR A O 1
ATOM 728 N N . VAL A 1 101 ? 1.157 3.225 -13.203 1.00 89.44 101 VAL A N 1
ATOM 729 C CA . VAL A 1 101 ? 1.827 3.506 -11.917 1.00 89.44 101 VAL A CA 1
ATOM 730 C C . VAL A 1 101 ? 3.144 2.751 -11.729 1.00 89.44 101 VAL A C 1
ATOM 732 O O . VAL A 1 101 ? 3.682 2.690 -10.625 1.00 89.44 101 VAL A O 1
ATOM 735 N N . THR A 1 102 ? 3.685 2.159 -12.797 1.00 89.56 102 THR A N 1
ATOM 736 C CA . THR A 1 102 ? 4.936 1.382 -12.742 1.00 89.56 102 THR A CA 1
ATOM 737 C C . THR A 1 102 ? 6.130 2.232 -12.302 1.00 89.56 102 THR A C 1
ATOM 739 O O . THR A 1 102 ? 6.967 1.756 -11.540 1.00 89.56 102 THR A O 1
ATOM 742 N N . SER A 1 103 ? 6.168 3.509 -12.695 1.00 89.56 103 SER A N 1
ATOM 743 C CA . SER A 1 103 ? 7.177 4.496 -12.287 1.00 89.56 103 SER A CA 1
ATOM 744 C C . SER A 1 103 ? 6.751 5.359 -11.092 1.00 89.56 103 SER A C 1
ATOM 746 O O . SER A 1 103 ? 7.291 6.445 -10.894 1.00 89.56 103 SER A O 1
ATOM 748 N N . GLY A 1 104 ? 5.773 4.906 -10.306 1.00 90.56 104 GLY A N 1
ATOM 749 C CA . GLY A 1 104 ? 5.132 5.722 -9.279 1.00 90.56 104 GLY A CA 1
ATOM 750 C C . GLY A 1 104 ? 3.926 6.491 -9.800 1.00 90.56 104 GLY A C 1
ATOM 751 O O . GLY A 1 104 ? 3.575 6.418 -10.976 1.00 90.56 104 GLY A O 1
ATOM 752 N N . GLY A 1 105 ? 3.277 7.220 -8.900 1.00 93.56 105 GLY A N 1
ATOM 753 C CA . GLY A 1 105 ? 2.068 7.975 -9.201 1.00 93.56 105 GLY A CA 1
ATOM 754 C C . GLY A 1 105 ? 1.109 8.035 -8.022 1.00 93.56 105 GLY A C 1
ATOM 755 O O . GLY A 1 105 ? 1.449 7.671 -6.896 1.00 93.56 105 GLY A O 1
ATOM 756 N N . VAL A 1 106 ? -0.106 8.500 -8.298 1.00 96.12 106 VAL A N 1
ATOM 757 C CA . VAL A 1 106 ? -1.181 8.595 -7.308 1.00 96.12 106 VAL A CA 1
ATOM 758 C C . VAL A 1 106 ? -2.269 7.589 -7.657 1.00 96.12 106 VAL A C 1
ATOM 760 O O . VAL A 1 106 ? -2.730 7.553 -8.799 1.00 96.12 106 VAL A O 1
ATOM 763 N N . LEU A 1 107 ? -2.682 6.788 -6.677 1.00 96.94 107 LEU A N 1
ATOM 764 C CA . LEU A 1 107 ? -3.879 5.959 -6.760 1.00 96.94 107 LEU A CA 1
ATOM 765 C C . LEU A 1 107 ? -4.905 6.472 -5.758 1.00 96.94 107 LEU A C 1
ATOM 767 O O . LEU A 1 107 ? -4.600 6.631 -4.579 1.00 96.94 107 LEU A O 1
ATOM 771 N N . SER A 1 108 ? -6.127 6.701 -6.209 1.00 96.56 108 SER A N 1
ATOM 772 C CA . SER A 1 108 ? -7.184 7.293 -5.396 1.00 96.56 108 SER A CA 1
ATOM 773 C C . SER A 1 108 ? -8.348 6.330 -5.228 1.00 96.56 108 SER A C 1
ATOM 775 O O . SER A 1 108 ? -8.687 5.567 -6.133 1.00 96.56 108 SER A O 1
ATOM 777 N N . ALA A 1 109 ? -8.968 6.406 -4.062 1.00 95.75 109 ALA A N 1
ATOM 778 C CA . ALA A 1 109 ? -10.294 5.887 -3.790 1.00 95.75 109 ALA A CA 1
ATOM 779 C C . ALA A 1 109 ? -11.142 7.055 -3.276 1.00 95.75 109 ALA A C 1
ATOM 781 O O . ALA A 1 109 ? -10.627 8.137 -2.980 1.00 95.75 109 ALA A O 1
ATOM 782 N N . ASP A 1 110 ? -12.451 6.866 -3.174 1.00 94.06 110 ASP A N 1
ATOM 783 C CA . ASP A 1 110 ? -13.256 7.864 -2.483 1.00 94.06 110 ASP A CA 1
ATOM 784 C C . ASP A 1 110 ? -12.739 8.004 -1.032 1.00 94.06 110 ASP A C 1
ATOM 786 O O . ASP A 1 110 ? -12.439 7.010 -0.379 1.00 94.06 110 ASP A O 1
ATOM 790 N N . GLY A 1 111 ? -12.560 9.232 -0.539 1.00 92.19 111 GLY A N 1
ATOM 791 C CA . GLY A 1 111 ? -12.110 9.494 0.839 1.00 92.19 111 GLY A CA 1
ATOM 792 C C . GLY A 1 111 ? -10.605 9.365 1.127 1.00 92.19 111 GLY A C 1
ATOM 793 O O . GLY A 1 111 ? -10.196 9.608 2.268 1.00 92.19 111 GLY A O 1
ATOM 794 N N . GLY A 1 112 ? -9.764 9.039 0.138 1.00 94.25 112 GLY A N 1
ATOM 795 C CA . GLY A 1 112 ? -8.315 8.973 0.346 1.00 94.25 112 GLY A CA 1
ATOM 796 C C . GLY A 1 112 ? -7.491 8.546 -0.867 1.00 94.25 112 GLY A C 1
ATOM 797 O O . GLY A 1 112 ? -8.005 8.239 -1.941 1.00 94.25 112 GLY A O 1
ATOM 798 N N . GLN A 1 113 ? -6.174 8.537 -0.701 1.00 96.38 113 GLN A N 1
ATOM 799 C CA . GLN A 1 113 ? -5.234 8.239 -1.775 1.00 96.38 113 GLN A CA 1
ATOM 800 C C . GLN A 1 113 ? -3.931 7.626 -1.267 1.00 96.38 113 GLN A C 1
ATOM 802 O O . GLN A 1 113 ? -3.532 7.797 -0.114 1.00 96.38 113 GLN A O 1
ATOM 807 N N . PHE A 1 114 ? -3.245 6.958 -2.184 1.00 96.94 114 PHE A N 1
ATOM 808 C CA . PHE A 1 114 ? -1.845 6.598 -2.084 1.00 96.94 114 PHE A CA 1
ATOM 809 C C . PHE A 1 114 ? -1.023 7.433 -3.054 1.00 96.94 114 PHE A C 1
ATOM 811 O O . PHE A 1 114 ? -1.330 7.470 -4.242 1.00 96.94 114 PHE A O 1
ATOM 818 N N . THR A 1 115 ? 0.063 8.022 -2.567 1.00 96.56 115 THR A N 1
ATOM 819 C CA . THR A 1 115 ? 1.114 8.599 -3.407 1.00 96.56 115 THR A CA 1
ATOM 820 C C . THR A 1 115 ? 2.349 7.718 -3.310 1.00 96.56 115 THR A C 1
ATOM 822 O O . THR A 1 115 ? 2.912 7.541 -2.231 1.00 96.56 115 THR A O 1
ATOM 825 N N . LEU A 1 116 ? 2.763 7.157 -4.439 1.00 95.50 116 LEU A N 1
ATOM 826 C CA . LEU A 1 116 ? 3.920 6.286 -4.559 1.00 95.50 116 LEU A CA 1
ATOM 827 C C . LEU A 1 116 ? 5.043 7.020 -5.294 1.00 95.50 116 LEU A C 1
ATOM 829 O O . LEU A 1 116 ? 4.864 7.449 -6.434 1.00 95.50 116 LEU A O 1
ATOM 833 N N . ALA A 1 117 ? 6.212 7.088 -4.667 1.00 94.25 117 ALA A N 1
ATOM 834 C CA . ALA A 1 117 ? 7.434 7.588 -5.281 1.00 94.25 117 ALA A CA 1
ATOM 835 C C . ALA A 1 117 ? 8.538 6.519 -5.171 1.00 94.25 117 ALA A C 1
ATOM 837 O O . ALA A 1 117 ? 9.058 6.296 -4.072 1.00 94.25 117 ALA A O 1
ATOM 838 N N . PRO A 1 118 ? 8.879 5.831 -6.276 1.00 91.69 118 PRO A N 1
ATOM 839 C CA . PRO A 1 118 ? 10.014 4.915 -6.327 1.00 91.69 118 PRO A CA 1
ATOM 840 C C . PRO A 1 118 ? 11.329 5.646 -6.039 1.00 91.69 118 PRO A C 1
ATOM 842 O O . PRO A 1 118 ? 11.451 6.833 -6.342 1.00 91.69 118 PRO A O 1
ATOM 845 N N . GLY A 1 119 ? 12.304 4.943 -5.463 1.00 84.62 119 GLY A N 1
ATOM 846 C CA . GLY A 1 119 ? 13.652 5.483 -5.289 1.00 84.62 119 GLY A CA 1
ATOM 847 C C . GLY A 1 119 ? 14.511 5.383 -6.554 1.00 84.62 119 GLY A C 1
ATOM 848 O O . GLY A 1 119 ? 14.089 4.849 -7.582 1.00 84.62 119 GLY A O 1
ATOM 849 N N . ASP A 1 120 ? 15.732 5.914 -6.463 1.00 74.75 120 ASP A N 1
ATOM 850 C CA . ASP A 1 120 ? 16.633 6.134 -7.605 1.00 74.75 120 ASP A CA 1
ATOM 851 C C . ASP A 1 120 ? 17.246 4.846 -8.192 1.00 74.75 120 ASP A C 1
ATOM 853 O O . ASP A 1 120 ? 17.630 4.824 -9.362 1.00 74.75 120 ASP A O 1
ATOM 857 N N . ALA A 1 121 ? 17.362 3.778 -7.394 1.00 66.38 121 ALA A N 1
ATOM 858 C CA . ALA A 1 121 ? 17.968 2.507 -7.794 1.00 66.38 121 ALA A CA 1
ATOM 859 C C . ALA A 1 121 ? 16.895 1.419 -7.904 1.00 66.38 121 ALA A C 1
ATOM 861 O O . ALA 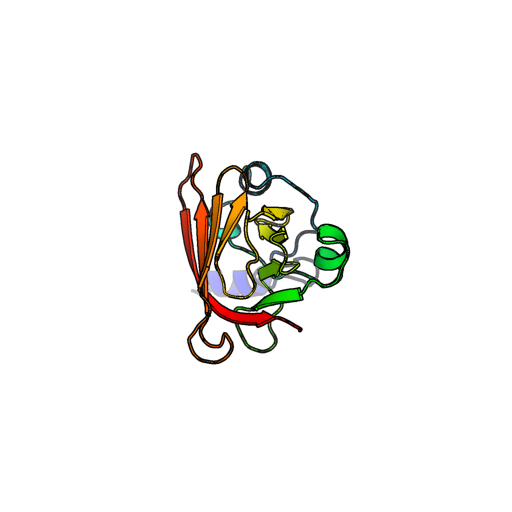A 1 121 ? 16.519 0.836 -6.896 1.00 66.38 121 ALA A O 1
ATOM 862 N N . ASP A 1 122 ? 16.371 1.176 -9.111 1.00 66.06 122 ASP A N 1
ATOM 863 C CA . ASP A 1 122 ? 15.409 0.099 -9.421 1.00 66.06 122 ASP A CA 1
ATOM 864 C C . ASP A 1 122 ? 14.246 -0.055 -8.407 1.00 66.06 122 ASP A C 1
ATOM 866 O O . ASP A 1 122 ? 13.718 -1.148 -8.199 1.00 66.06 122 ASP A O 1
ATOM 870 N N . GLY A 1 123 ? 13.827 1.047 -7.769 1.00 64.38 123 GLY A N 1
ATOM 871 C CA . GLY A 1 123 ? 12.753 1.062 -6.771 1.00 64.38 123 GLY A CA 1
ATOM 872 C C . GLY A 1 123 ? 13.140 0.636 -5.345 1.00 64.38 123 GLY A C 1
ATOM 873 O O . GLY A 1 123 ? 12.250 0.498 -4.501 1.00 64.38 123 GLY A O 1
ATOM 874 N N . GLU A 1 124 ? 14.429 0.468 -5.037 1.00 77.62 124 GLU A N 1
ATOM 875 C CA . GLU A 1 124 ? 14.940 0.451 -3.659 1.00 77.62 124 GLU A CA 1
ATOM 876 C C . GLU A 1 124 ? 14.691 1.812 -2.982 1.00 77.62 124 GLU A C 1
ATOM 878 O O . GLU A 1 124 ? 14.680 2.847 -3.645 1.00 77.62 124 GLU A O 1
ATOM 883 N N . ASP A 1 125 ? 14.442 1.817 -1.668 1.00 86.75 125 ASP A N 1
ATOM 884 C CA . ASP A 1 125 ? 14.124 3.023 -0.879 1.00 86.75 125 ASP A CA 1
ATOM 885 C C . ASP A 1 125 ? 12.896 3.821 -1.368 1.00 86.75 125 ASP A C 1
ATOM 887 O O . ASP A 1 125 ? 12.780 5.033 -1.169 1.00 86.75 125 ASP A O 1
ATOM 891 N N . ALA A 1 126 ? 11.930 3.132 -1.975 1.00 93.75 126 ALA A N 1
ATOM 892 C CA . ALA A 1 126 ? 10.661 3.718 -2.369 1.00 93.75 126 ALA A CA 1
ATOM 893 C C . ALA A 1 126 ? 9.878 4.262 -1.164 1.00 93.75 126 ALA A C 1
ATOM 895 O O . ALA A 1 126 ? 9.884 3.704 -0.060 1.00 93.75 126 ALA A O 1
ATOM 896 N N . THR A 1 127 ? 9.122 5.330 -1.404 1.00 95.69 127 THR A N 1
ATOM 897 C CA . THR A 1 127 ? 8.220 5.923 -0.418 1.00 95.69 127 THR A CA 1
ATOM 898 C C . THR A 1 127 ? 6.768 5.749 -0.839 1.00 95.69 127 THR A C 1
ATOM 900 O O . THR A 1 127 ? 6.412 5.898 -2.009 1.00 95.69 127 THR A O 1
ATOM 903 N N . LEU A 1 128 ? 5.924 5.422 0.135 1.00 96.75 128 LEU A N 1
ATOM 904 C CA . LEU A 1 128 ? 4.482 5.320 -0.027 1.00 96.75 128 LEU A CA 1
ATOM 905 C C . LEU A 1 128 ? 3.809 6.199 1.021 1.00 96.75 128 LEU A C 1
ATOM 907 O O . LEU A 1 128 ? 3.993 5.998 2.221 1.00 96.75 128 LEU A O 1
ATOM 911 N N . LEU A 1 129 ? 3.018 7.163 0.570 1.00 96.75 129 LEU A N 1
ATOM 912 C CA . LEU A 1 129 ? 2.225 8.036 1.421 1.00 96.75 129 LEU A CA 1
ATOM 913 C C . LEU A 1 129 ? 0.759 7.629 1.322 1.00 96.75 129 LEU A C 1
ATOM 915 O O . LEU A 1 129 ? 0.202 7.620 0.231 1.00 96.75 129 LEU A O 1
ATOM 919 N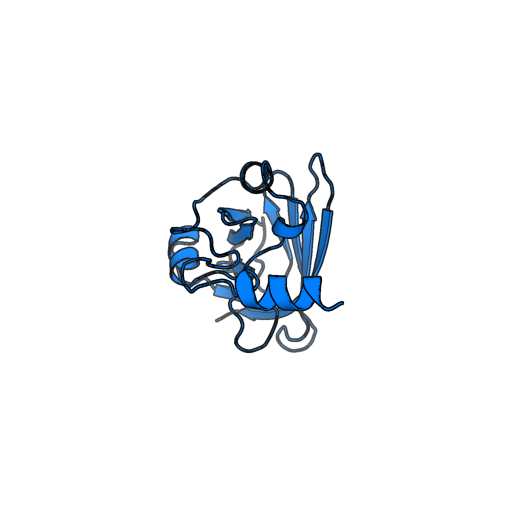 N . PHE A 1 130 ? 0.145 7.297 2.452 1.00 95.75 130 PHE A N 1
ATOM 920 C CA . PHE A 1 130 ? -1.288 7.058 2.560 1.00 95.75 130 PHE A CA 1
ATOM 921 C C . PHE A 1 130 ? -1.961 8.265 3.200 1.00 95.75 130 PHE A C 1
ATOM 923 O O . PHE A 1 130 ? -1.571 8.683 4.294 1.00 95.75 130 PHE A O 1
ATOM 930 N N . GLU A 1 131 ? -2.968 8.809 2.529 1.00 94.69 131 GLU A N 1
ATOM 931 C CA . GLU A 1 131 ? -3.680 10.010 2.949 1.00 94.69 131 GLU A CA 1
ATOM 932 C C . GLU A 1 131 ? -5.183 9.758 2.971 1.00 94.69 131 GLU A C 1
ATOM 934 O O . GLU A 1 131 ? -5.765 9.312 1.984 1.00 94.69 131 GLU A O 1
ATOM 939 N N . LEU A 1 132 ? -5.819 10.096 4.088 1.00 92.31 132 LEU A N 1
ATOM 940 C CA . LEU A 1 132 ? -7.267 10.177 4.211 1.00 92.31 132 LEU A CA 1
ATOM 941 C C . LEU A 1 132 ? -7.695 11.636 4.145 1.00 92.31 132 LEU A C 1
ATOM 943 O O . LEU A 1 132 ? -7.178 12.479 4.879 1.00 92.31 132 LEU A O 1
ATOM 947 N N . THR A 1 133 ? -8.657 11.919 3.274 1.00 87.25 133 THR A N 1
ATOM 948 C CA . THR A 1 133 ? -9.175 13.269 3.011 1.00 87.25 133 THR A CA 1
ATOM 949 C C . THR A 1 133 ? -10.591 13.478 3.552 1.00 87.25 133 THR A C 1
ATOM 951 O O . THR A 1 133 ? -11.134 14.575 3.433 1.00 87.25 133 THR A O 1
ATOM 954 N N . GLY A 1 134 ? -11.186 12.435 4.142 1.00 77.75 134 GLY A N 1
ATOM 955 C CA . GLY A 1 134 ? -12.514 12.464 4.755 1.00 77.75 134 GLY A CA 1
ATOM 956 C C . GLY A 1 134 ? -12.569 13.163 6.121 1.00 77.75 134 GLY A C 1
ATOM 957 O O . GLY A 1 134 ? -11.748 14.015 6.453 1.00 77.75 134 GLY A O 1
ATOM 958 N N . GLU A 1 135 ? -13.559 12.787 6.935 1.00 73.12 135 GLU A N 1
ATOM 959 C CA . GLU A 1 135 ? -13.877 13.464 8.205 1.00 73.12 135 GLU A CA 1
ATOM 960 C C . GLU A 1 135 ? -12.745 13.418 9.239 1.00 73.12 135 GLU A C 1
ATOM 962 O O . GLU A 1 135 ? -12.566 14.368 10.002 1.00 73.12 135 GLU A O 1
ATOM 967 N N . THR A 1 136 ? -11.967 12.333 9.256 1.00 73.75 136 THR A N 1
ATOM 968 C CA . THR A 1 136 ? -10.786 12.201 10.117 1.00 73.75 136 THR A CA 1
ATOM 969 C C . THR A 1 136 ? -9.534 12.167 9.244 1.00 73.75 136 THR A C 1
ATOM 971 O O . THR A 1 136 ? -9.127 11.085 8.813 1.00 73.75 136 THR A O 1
ATOM 974 N N . PRO A 1 137 ? -8.923 13.329 8.946 1.00 84.94 137 PRO A N 1
ATOM 975 C CA . PRO A 1 137 ? -7.743 13.372 8.103 1.00 84.94 137 PRO A CA 1
ATOM 976 C C . PRO A 1 137 ? -6.579 12.662 8.791 1.00 84.94 137 PRO A C 1
ATOM 978 O O . PRO A 1 137 ? -6.308 12.860 9.979 1.00 84.94 137 PRO A O 1
ATOM 981 N N . LEU A 1 138 ? -5.880 11.836 8.025 1.00 87.56 138 LEU A N 1
ATOM 982 C CA . LEU A 1 138 ? -4.733 11.069 8.482 1.00 87.56 138 LEU A CA 1
ATOM 983 C C . LEU A 1 138 ? -3.714 11.007 7.355 1.00 87.56 138 LEU A C 1
ATOM 985 O O . LEU A 1 138 ? -4.071 10.760 6.208 1.00 87.56 138 LEU A O 1
ATOM 989 N N . THR A 1 139 ? -2.443 11.158 7.705 1.00 91.94 139 THR A N 1
ATOM 990 C CA . THR A 1 139 ? -1.338 10.972 6.770 1.00 91.94 139 THR A CA 1
ATOM 991 C C . THR A 1 139 ? -0.322 10.034 7.394 1.00 91.94 139 THR A C 1
ATOM 993 O O . THR A 1 139 ? 0.167 10.282 8.499 1.00 91.94 139 THR A O 1
ATOM 996 N N . VAL A 1 140 ? -0.002 8.948 6.694 1.00 91.56 140 VAL A N 1
ATOM 997 C CA . VAL A 1 140 ? 0.986 7.959 7.134 1.00 91.56 140 VAL A CA 1
ATOM 998 C C . VAL A 1 140 ? 1.958 7.679 5.999 1.00 91.56 140 VAL A C 1
ATOM 1000 O O . VAL A 1 140 ? 1.556 7.259 4.919 1.00 91.56 140 VAL A O 1
ATOM 1003 N N . GLY A 1 141 ? 3.244 7.907 6.257 1.00 93.50 141 GLY A N 1
ATOM 1004 C CA . GLY A 1 141 ? 4.323 7.588 5.328 1.00 93.50 141 GLY A CA 1
ATOM 1005 C C . GLY A 1 141 ? 4.973 6.244 5.642 1.00 93.50 141 GLY A C 1
ATOM 1006 O O . GLY A 1 141 ? 5.156 5.881 6.806 1.00 93.50 141 GLY A O 1
ATOM 1007 N N . PHE A 1 142 ? 5.367 5.535 4.592 1.00 93.81 142 PHE A N 1
ATOM 1008 C CA . PHE A 1 142 ? 6.134 4.300 4.645 1.00 93.81 142 PHE A CA 1
ATOM 1009 C C . PHE A 1 142 ? 7.356 4.427 3.742 1.00 93.81 142 PHE A C 1
ATOM 1011 O O . PHE A 1 142 ? 7.268 4.965 2.641 1.00 93.81 142 PHE A O 1
ATOM 1018 N N . THR A 1 143 ? 8.479 3.893 4.201 1.00 94.19 143 THR A N 1
ATOM 1019 C CA . THR A 1 143 ? 9.640 3.591 3.362 1.00 94.19 143 THR A CA 1
ATOM 1020 C C . THR A 1 143 ? 9.660 2.091 3.091 1.00 94.19 143 THR A C 1
ATOM 1022 O O . THR A 1 143 ? 9.176 1.301 3.911 1.00 94.19 143 THR A O 1
ATOM 1025 N N . GLY A 1 144 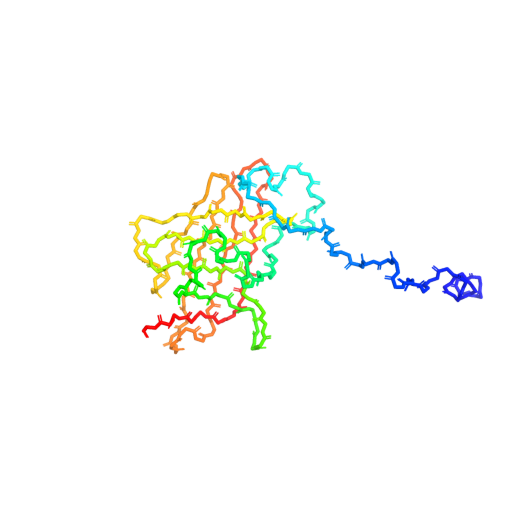? 10.177 1.694 1.938 1.00 94.19 144 GLY A N 1
ATOM 1026 C CA . GLY A 1 144 ? 10.171 0.302 1.524 1.00 94.19 144 GLY A CA 1
ATOM 1027 C C . GLY A 1 144 ? 10.775 0.105 0.145 1.00 94.19 144 GLY A C 1
ATOM 1028 O O . GLY A 1 144 ? 11.656 0.845 -0.275 1.00 94.19 144 GLY A O 1
ATOM 1029 N N . TYR A 1 145 ? 10.283 -0.911 -0.547 1.00 94.00 145 TYR A N 1
ATOM 1030 C CA . TYR A 1 145 ? 10.741 -1.307 -1.869 1.00 94.00 145 TYR A CA 1
ATOM 1031 C C . TYR A 1 145 ? 9.547 -1.354 -2.809 1.00 94.00 145 TYR A C 1
ATOM 1033 O O . TYR A 1 145 ? 8.487 -1.874 -2.447 1.00 94.00 145 TYR A O 1
ATOM 1041 N N . TRP A 1 146 ? 9.732 -0.823 -4.011 1.00 94.06 146 TRP A N 1
ATOM 1042 C CA . TRP A 1 146 ? 8.766 -0.882 -5.094 1.00 94.06 146 TRP A CA 1
ATOM 1043 C C . TRP A 1 146 ? 9.328 -1.732 -6.224 1.00 94.06 146 TRP A C 1
ATOM 1045 O O . TRP A 1 146 ? 10.317 -1.363 -6.846 1.00 94.06 146 TRP A O 1
ATOM 1055 N N . THR A 1 147 ? 8.703 -2.874 -6.497 1.00 91.62 147 THR A N 1
ATOM 1056 C CA . THR A 1 147 ? 9.188 -3.806 -7.520 1.00 9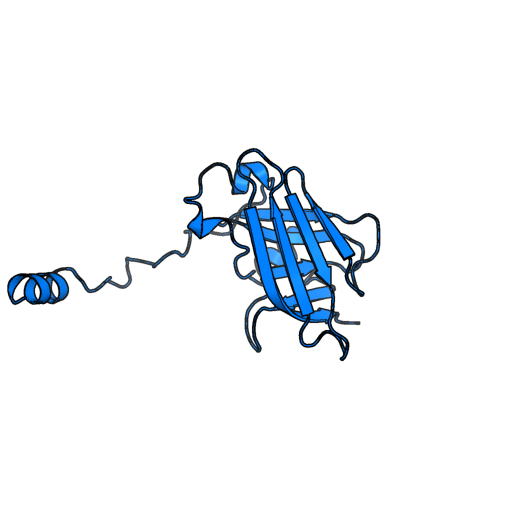1.62 147 THR A CA 1
ATOM 1057 C C . THR A 1 147 ? 8.068 -4.150 -8.482 1.00 91.62 147 THR A C 1
ATOM 1059 O O . THR A 1 147 ? 6.995 -4.584 -8.061 1.00 91.62 147 THR A O 1
ATOM 1062 N N . CYS A 1 148 ? 8.334 -3.979 -9.774 1.00 90.62 148 CYS A N 1
ATOM 1063 C CA . CYS A 1 148 ? 7.458 -4.398 -10.858 1.00 90.62 148 CYS A CA 1
ATOM 1064 C C . CYS A 1 148 ? 8.050 -5.625 -11.549 1.00 90.62 148 CYS A C 1
ATOM 1066 O O . CYS A 1 148 ? 9.204 -5.604 -11.973 1.00 90.62 148 CYS A O 1
ATOM 1068 N N . ASN A 1 149 ? 7.253 -6.680 -11.677 1.00 78.06 149 ASN A N 1
ATOM 1069 C CA . ASN A 1 149 ? 7.584 -7.816 -12.522 1.00 78.06 149 ASN A CA 1
ATOM 1070 C C . ASN A 1 149 ? 7.269 -7.414 -13.967 1.00 78.06 149 ASN A C 1
ATOM 1072 O O . ASN A 1 149 ? 6.109 -7.167 -14.283 1.00 78.06 149 ASN A O 1
ATOM 1076 N N . GLY A 1 150 ? 8.303 -7.280 -14.796 1.00 53.84 150 GLY A N 1
ATOM 1077 C CA . GLY A 1 150 ? 8.190 -7.040 -16.239 1.00 53.84 150 GLY A CA 1
ATOM 1078 C C . GLY A 1 150 ? 8.247 -8.326 -17.045 1.00 53.84 150 GLY A C 1
ATOM 1079 O O . GLY A 1 150 ? 8.956 -9.260 -16.604 1.00 53.84 150 GLY A O 1
#

Secondary structure (DSSP, 8-state):
-HHHHHHHHHH-S--TT--SSPPSSPPPB--HHHHTTS--GGG-SEEPPPHHHHHHHHSSS-SEEEESSTTPPPSEEE-SSSEEEEEETTEEEEEE-SS--TT-EEEEETTEEEEEE--TTTTTTEEEEEEE-SSS-EEEEEEEEEEE--

Mean predicted aligned error: 8.87 Å

Radius of gyration: 17.72 Å; Cα contacts (8 Å, |Δi|>4): 313; chains: 1; bounding box: 35×34×60 Å

Nearest PDB structures (foldseek):
  6pny-assembly1_A  TM=5.357E-01  e=2.481E+00  Francisella tularensis subsp. tularensis SCHU S4
  8xl2-assembly1_C  TM=3.400E-01  e=3.59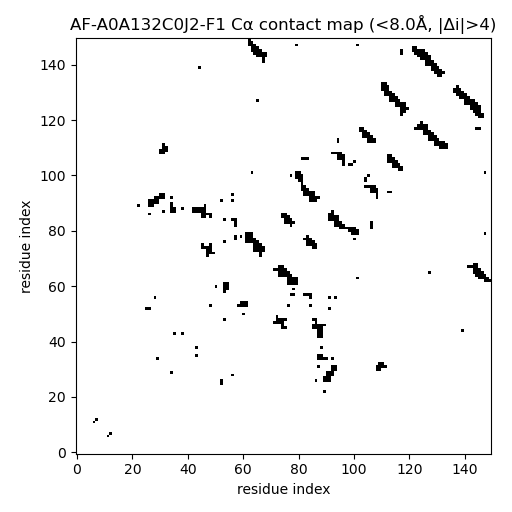0E-01  Homo sapiens
  8xl2-assembly1_B  TM=3.400E-01  e=3.590E-01  Homo sapiens
  7sfn-assembly1_A  TM=4.563E-01  e=7.488E+00  Streptomyces avermitilis
  8cp6-assembly1_B  TM=3.955E-01  e=6.003E+00  Pseudomonas aeruginosa

pLDDT: mean 86.09, std 12.25, range [53.84, 98.0]

Sequence (150 aa):
MRFLIDDIEANGEAGPEWPLGEADGPAEMEGLQEAIATPVIAGIRPAPLKAEEITRALGSDGQCRFIRAVNADPILVTDGAGNGVAKISGSLVNFTSQDTVTSGGVLSADGGQFTLAPGDADGEDATLLFELTGETPLTVGFTGYWTCNG

Organism: NCBI:txid1768241

Solvent-accessible surface area (backbone atoms only — not comparable to full-atom values): 8251 Å² total; per-residue (Å²): 113,68,74,61,52,57,45,37,74,74,68,58,70,76,52,93,87,53,66,84,85,64,74,91,71,81,63,50,83,43,56,54,57,65,38,57,70,78,56,62,78,90,41,64,50,67,34,69,49,52,69,72,57,40,29,68,74,69,75,37,85,51,33,27,38,34,21,67,48,91,96,47,57,32,35,35,37,21,58,35,71,18,49,30,43,31,24,29,53,63,22,35,26,68,25,42,29,97,50,60,39,78,83,25,46,60,31,39,40,70,54,30,36,36,43,36,45,54,29,95,58,88,13,44,72,9,36,39,35,40,37,35,72,47,98,72,68,45,77,49,80,44,62,24,34,35,49,67,69,129